Protein AF-A0A6J4FSY0-F1 (afdb_monomer)

Secondary structure (DSSP, 8-state):
-THHHHHHHHHHHHHHH-HHHHHHHHHHHHHHHHTT-HHHHHHHHHHHHHHTTHHHHHHHHTT--HHHHHHHTSTT----HHHHHHHHHHHHHHTT-------

Solvent-accessible surface area (backbone atoms only — not comparable to full-atom values): 5844 Å² total; per-residue (Å²): 122,75,70,63,56,59,51,50,52,51,54,26,61,43,44,68,75,29,68,67,57,44,41,50,47,55,49,52,24,50,51,30,46,75,74,65,39,54,71,60,17,26,49,44,50,48,52,52,32,71,34,65,68,30,53,66,56,48,17,65,75,65,77,41,60,37,69,54,53,56,46,36,43,30,98,86,34,80,64,49,67,89,68,42,50,58,52,50,54,52,52,36,55,75,62,68,64,76,79,80,80,98,124

Mean predicted aligned error: 5.4 Å

Structure (mmCIF, N/CA/C/O backbone):
data_AF-A0A6J4FSY0-F1
#
_entry.id   AF-A0A6J4FSY0-F1
#
loop_
_atom_site.group_PDB
_atom_site.id
_atom_site.type_symbol
_atom_site.label_atom_id
_atom_site.label_alt_id
_atom_site.label_comp_id
_atom_site.label_asym_id
_atom_site.label_entity_id
_atom_site.label_seq_id
_atom_site.pdbx_PDB_ins_code
_atom_site.Cartn_x
_atom_site.Cartn_y
_atom_site.Cartn_z
_atom_site.occupancy
_atom_site.B_iso_or_equiv
_atom_site.auth_seq_id
_atom_site.auth_comp_id
_atom_site.auth_asym_id
_atom_site.auth_atom_id
_atom_site.pdbx_PDB_model_num
ATOM 1 N N . MET A 1 1 ? -7.210 10.844 -19.524 1.00 42.34 1 MET A N 1
ATOM 2 C CA . MET A 1 1 ? -8.412 10.080 -19.922 1.00 42.34 1 MET A CA 1
ATOM 3 C C . MET A 1 1 ? -9.213 9.712 -18.675 1.00 42.34 1 MET A C 1
ATOM 5 O O . MET A 1 1 ? -8.581 9.420 -17.666 1.00 42.34 1 MET A O 1
ATOM 9 N N . PRO A 1 2 ? -10.555 9.724 -18.725 1.00 50.78 2 PRO A N 1
ATOM 10 C CA . PRO A 1 2 ? -11.448 9.434 -17.590 1.00 50.78 2 PRO A CA 1
ATOM 11 C C . PRO A 1 2 ? -11.380 7.982 -17.064 1.00 50.78 2 PRO A C 1
ATOM 13 O O . PRO A 1 2 ? -11.867 7.715 -15.972 1.00 50.78 2 PRO A O 1
ATOM 16 N N . LEU A 1 3 ? -10.694 7.079 -17.778 1.00 51.69 3 LEU A N 1
ATOM 17 C CA . LEU A 1 3 ? -10.498 5.662 -17.427 1.00 51.69 3 LEU A CA 1
ATOM 18 C C . LEU A 1 3 ? -9.835 5.419 -16.057 1.00 51.69 3 LEU A C 1
ATOM 20 O O . LEU A 1 3 ? -10.070 4.390 -15.437 1.00 51.69 3 LEU A O 1
ATOM 24 N N . THR A 1 4 ? -9.010 6.347 -15.562 1.00 58.94 4 THR A N 1
ATOM 25 C CA . THR A 1 4 ? -8.255 6.135 -14.313 1.00 58.94 4 THR A CA 1
ATOM 26 C C . THR A 1 4 ? -9.034 6.474 -13.051 1.00 58.94 4 THR A C 1
ATOM 28 O O . THR A 1 4 ? -8.646 6.022 -11.978 1.00 58.94 4 THR A O 1
ATOM 31 N N . ARG A 1 5 ? -10.089 7.289 -13.142 1.00 59.38 5 ARG A N 1
ATOM 32 C CA . ARG A 1 5 ? -10.872 7.690 -11.968 1.00 59.38 5 ARG A CA 1
ATOM 33 C C . ARG A 1 5 ? -11.924 6.633 -11.640 1.00 59.38 5 ARG A C 1
ATOM 35 O O . ARG A 1 5 ? -11.954 6.169 -10.513 1.00 59.38 5 ARG A O 1
ATOM 42 N N . ASP A 1 6 ? -12.642 6.165 -12.657 1.00 62.47 6 ASP A N 1
ATOM 43 C CA . ASP A 1 6 ? -13.635 5.092 -12.535 1.00 62.47 6 ASP A CA 1
ATOM 44 C C . ASP A 1 6 ? -13.004 3.763 -12.071 1.00 62.47 6 ASP A C 1
ATOM 46 O O . ASP A 1 6 ? -13.477 3.113 -11.140 1.00 62.47 6 ASP A O 1
ATOM 50 N N . PHE A 1 7 ? -11.829 3.415 -12.617 1.00 65.19 7 PHE A N 1
ATOM 51 C CA . PHE A 1 7 ? -11.062 2.258 -12.143 1.00 65.19 7 PHE A CA 1
ATOM 52 C C . PHE A 1 7 ? -10.664 2.389 -10.666 1.00 65.19 7 PHE A C 1
ATOM 54 O O . PHE A 1 7 ? -10.845 1.453 -9.891 1.00 65.19 7 PHE A O 1
ATOM 61 N N . LYS A 1 8 ? -10.162 3.559 -10.247 1.00 66.62 8 LYS A N 1
ATOM 62 C CA . LYS A 1 8 ? -9.786 3.806 -8.846 1.00 66.62 8 LYS A CA 1
ATOM 63 C C . LYS A 1 8 ? -10.984 3.768 -7.908 1.00 66.62 8 LYS A C 1
ATOM 65 O O . LYS A 1 8 ? -10.867 3.212 -6.821 1.00 66.62 8 LYS A O 1
ATOM 70 N N . ASP A 1 9 ? -12.116 4.319 -8.331 1.00 73.25 9 ASP A N 1
ATOM 71 C CA . ASP A 1 9 ? -13.357 4.299 -7.560 1.00 73.25 9 ASP A CA 1
ATOM 72 C C . ASP A 1 9 ? -13.880 2.855 -7.424 1.00 73.25 9 ASP A C 1
ATOM 74 O O . ASP A 1 9 ? -14.294 2.448 -6.339 1.00 73.25 9 ASP A O 1
ATOM 78 N N . THR A 1 10 ? -13.737 2.033 -8.469 1.00 77.56 10 THR A N 1
ATOM 79 C CA . THR A 1 10 ? -14.090 0.603 -8.453 1.00 77.56 10 THR A CA 1
ATOM 80 C C . THR A 1 10 ? -13.177 -0.217 -7.537 1.00 77.56 10 THR A C 1
ATOM 82 O O . THR A 1 10 ? -13.661 -1.006 -6.722 1.00 77.56 10 THR A O 1
ATOM 85 N N . VAL A 1 11 ? 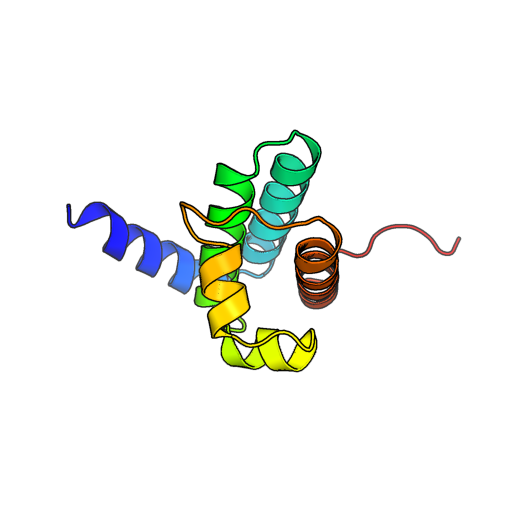-11.855 -0.027 -7.633 1.00 77.56 11 VAL A N 1
ATOM 86 C CA . VAL A 1 11 ? -10.876 -0.695 -6.757 1.00 77.56 11 VAL A CA 1
ATOM 87 C C . VAL A 1 11 ? -11.108 -0.295 -5.303 1.00 77.56 11 VAL A C 1
ATOM 89 O O . VAL A 1 11 ? -11.117 -1.160 -4.428 1.00 77.56 11 VAL A O 1
ATOM 92 N N . LYS A 1 12 ? -11.374 0.992 -5.049 1.00 81.94 12 LYS A N 1
ATOM 93 C CA . LYS A 1 12 ? -11.689 1.503 -3.716 1.00 81.94 12 LYS A CA 1
ATOM 94 C C . LYS A 1 12 ? -12.954 0.867 -3.147 1.00 81.94 12 LYS A C 1
ATOM 96 O O . LYS A 1 12 ? -12.895 0.254 -2.085 1.00 81.94 12 LYS A O 1
ATOM 101 N N . ALA A 1 13 ? -14.066 0.942 -3.878 1.00 86.19 13 ALA A N 1
ATOM 102 C CA . ALA A 1 13 ? -15.343 0.381 -3.443 1.00 86.19 13 ALA A CA 1
ATOM 103 C C . ALA A 1 13 ? -15.259 -1.132 -3.191 1.00 86.19 13 ALA A C 1
ATOM 105 O O . ALA A 1 13 ? -15.929 -1.664 -2.306 1.00 86.19 13 ALA A O 1
ATOM 106 N N . ARG A 1 14 ? -14.427 -1.853 -3.957 1.00 88.19 14 ARG A N 1
ATOM 107 C CA . ARG A 1 14 ? -14.188 -3.278 -3.720 1.00 88.19 14 ARG A CA 1
ATOM 108 C C . ARG A 1 14 ? -13.339 -3.519 -2.472 1.00 88.19 14 ARG A C 1
ATOM 110 O O . ARG A 1 14 ? -13.738 -4.325 -1.640 1.00 88.19 14 ARG A O 1
ATOM 117 N N . ALA A 1 15 ? -12.222 -2.817 -2.312 1.00 89.12 15 ALA A N 1
ATOM 118 C CA . ALA A 1 15 ? -11.340 -2.970 -1.154 1.00 89.12 15 ALA A CA 1
ATOM 119 C C . ALA A 1 15 ? -12.028 -2.635 0.183 1.00 89.12 15 ALA A C 1
ATOM 121 O O . ALA A 1 15 ? -11.711 -3.255 1.201 1.00 89.12 15 ALA A O 1
ATOM 122 N N . GLU A 1 16 ? -13.002 -1.720 0.182 1.00 85.94 16 GLU A N 1
ATOM 123 C CA . GLU A 1 16 ? -13.815 -1.396 1.363 1.00 85.94 16 GLU A CA 1
ATOM 124 C C . GLU A 1 16 ? -14.646 -2.593 1.863 1.00 85.94 16 GLU A C 1
ATOM 126 O O . GLU A 1 16 ? -14.802 -2.768 3.070 1.00 85.94 16 GLU A O 1
ATOM 131 N N . ARG A 1 17 ? -15.144 -3.449 0.961 1.00 89.44 17 ARG A N 1
ATOM 132 C CA . ARG A 1 17 ? -16.088 -4.536 1.295 1.00 89.44 17 ARG A CA 1
ATOM 133 C C . ARG A 1 17 ? -15.512 -5.951 1.230 1.00 89.44 17 ARG A C 1
ATOM 135 O O . ARG A 1 17 ? -16.142 -6.868 1.742 1.00 89.44 17 ARG A O 1
ATOM 142 N N . ASP A 1 18 ? -14.359 -6.137 0.592 1.00 94.38 18 ASP A N 1
ATOM 143 C CA . ASP A 1 18 ? -13.810 -7.453 0.241 1.00 94.38 18 ASP A CA 1
ATOM 144 C C . ASP A 1 18 ? -12.403 -7.645 0.853 1.00 94.38 18 ASP A C 1
ATOM 146 O O . ASP A 1 18 ? -11.404 -7.177 0.294 1.00 94.38 18 ASP A O 1
ATOM 150 N N . PRO A 1 19 ? -12.300 -8.296 2.032 1.00 93.31 19 PRO A N 1
ATOM 151 C CA . PRO A 1 19 ? -11.017 -8.599 2.667 1.00 93.31 19 PRO A CA 1
ATOM 152 C C . PRO A 1 19 ? -10.120 -9.535 1.850 1.00 93.31 19 PRO A C 1
ATOM 154 O O . PRO A 1 19 ? -8.901 -9.388 1.904 1.00 93.31 19 PRO A O 1
ATOM 157 N N . ASP A 1 20 ? -10.692 -10.474 1.090 1.00 94.00 20 ASP A N 1
ATOM 158 C CA . ASP A 1 20 ? -9.918 -11.363 0.216 1.00 94.00 20 ASP A CA 1
ATOM 159 C C . ASP A 1 20 ? -9.262 -10.574 -0.912 1.00 94.00 20 ASP A C 1
ATOM 161 O O . ASP A 1 20 ? -8.082 -10.762 -1.203 1.00 94.00 20 ASP A O 1
ATOM 165 N N . PHE A 1 21 ? -9.988 -9.616 -1.489 1.00 93.31 21 PHE A N 1
ATOM 166 C CA . PHE A 1 21 ? -9.427 -8.710 -2.484 1.00 93.31 21 PHE A CA 1
ATOM 167 C C . PHE A 1 21 ? -8.283 -7.865 -1.916 1.00 93.31 21 PHE A C 1
ATOM 169 O O . PHE A 1 21 ? -7.246 -7.731 -2.561 1.00 93.31 21 PHE A O 1
ATOM 176 N N . ARG A 1 22 ? -8.419 -7.335 -0.694 1.00 95.62 22 ARG A N 1
ATOM 177 C CA . ARG A 1 22 ? -7.316 -6.612 -0.038 1.00 95.62 22 ARG A CA 1
ATOM 178 C C . ARG A 1 22 ? -6.092 -7.495 0.173 1.00 95.62 22 ARG A C 1
ATOM 180 O O . ARG A 1 22 ? -4.983 -7.064 -0.135 1.00 95.62 22 ARG A O 1
ATOM 187 N N . ARG A 1 23 ? -6.290 -8.723 0.659 1.00 96.00 23 ARG A 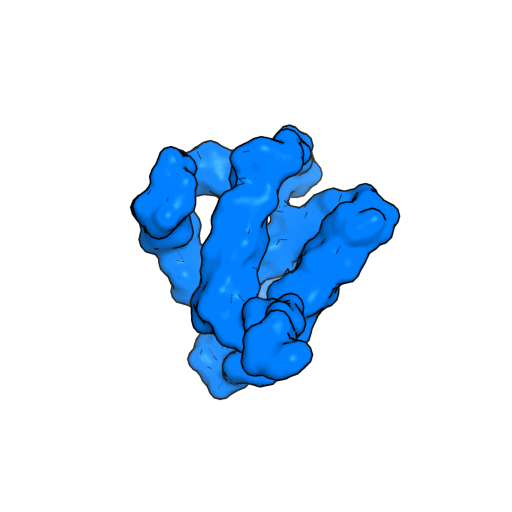N 1
ATOM 188 C CA . ARG A 1 23 ? -5.211 -9.705 0.816 1.00 96.00 23 ARG A CA 1
ATOM 189 C C . ARG A 1 23 ? -4.519 -9.995 -0.512 1.00 96.00 23 ARG A C 1
ATOM 191 O O . ARG A 1 23 ? -3.296 -9.940 -0.565 1.00 96.00 23 ARG A O 1
ATOM 198 N N . ALA A 1 24 ? -5.287 -10.215 -1.578 1.00 95.31 24 ALA A N 1
ATOM 199 C CA . ALA A 1 24 ? -4.755 -10.453 -2.916 1.00 95.31 24 ALA A CA 1
ATOM 200 C C . ALA A 1 24 ? -3.883 -9.285 -3.408 1.00 95.31 24 ALA A C 1
ATOM 202 O O . ALA A 1 24 ? -2.758 -9.523 -3.831 1.00 95.31 24 ALA A O 1
ATOM 203 N N . LEU A 1 25 ? -4.336 -8.032 -3.252 1.00 95.12 25 LEU A N 1
ATOM 204 C CA . LEU A 1 25 ? -3.538 -6.849 -3.614 1.00 95.12 25 LEU A CA 1
ATOM 205 C C . LEU A 1 25 ? -2.201 -6.798 -2.859 1.00 95.12 25 LEU A C 1
ATOM 207 O O . LEU A 1 25 ? -1.166 -6.459 -3.428 1.00 95.12 25 LEU A O 1
ATOM 211 N N . VAL A 1 26 ? -2.203 -7.113 -1.561 1.00 96.62 26 VAL A N 1
ATOM 212 C CA . VAL A 1 26 ? -0.977 -7.090 -0.749 1.00 96.62 26 VAL A CA 1
ATOM 213 C C . VAL A 1 26 ? -0.032 -8.235 -1.126 1.00 96.62 26 VAL A C 1
ATOM 215 O O . VAL A 1 26 ? 1.185 -8.029 -1.147 1.00 96.62 26 VAL A O 1
ATOM 218 N N . THR A 1 27 ? -0.566 -9.416 -1.440 1.00 96.69 27 THR A N 1
ATOM 219 C CA . THR A 1 27 ? 0.215 -10.557 -1.935 1.00 96.69 27 THR A CA 1
ATOM 220 C C . THR A 1 27 ? 0.848 -10.238 -3.287 1.00 96.69 27 THR A C 1
ATOM 222 O O . THR A 1 27 ? 2.068 -10.307 -3.398 1.00 96.69 27 THR A O 1
ATOM 225 N N . GLU A 1 28 ? 0.067 -9.759 -4.255 1.00 96.31 28 GLU A N 1
ATOM 226 C CA . GLU A 1 28 ? 0.535 -9.386 -5.597 1.00 96.31 28 GLU A CA 1
ATOM 227 C C . GLU A 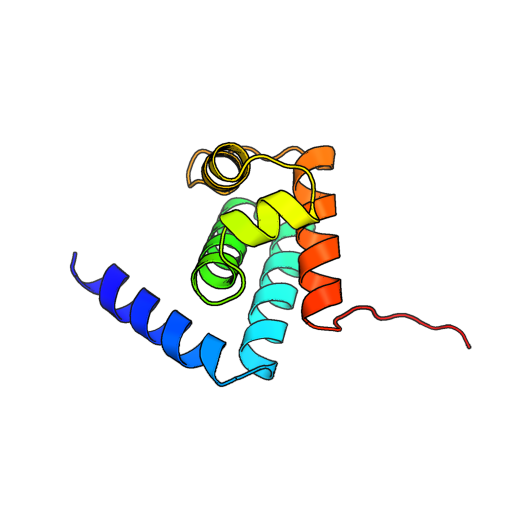1 28 ? 1.613 -8.291 -5.538 1.00 96.31 28 GLU A C 1
ATOM 229 O 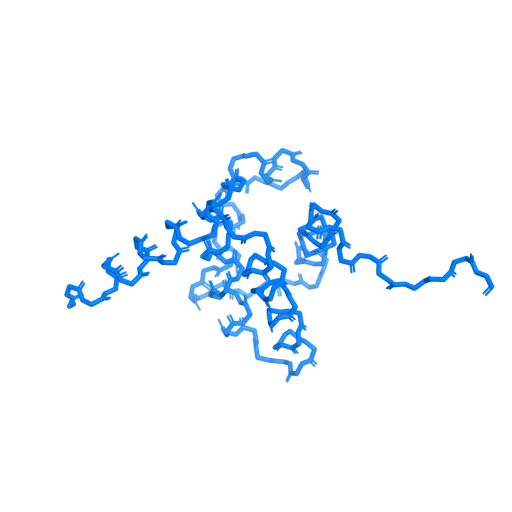O . GLU A 1 28 ? 2.667 -8.387 -6.165 1.00 96.31 28 GLU A O 1
ATOM 234 N N . ALA A 1 29 ? 1.422 -7.270 -4.694 1.00 96.56 29 ALA A N 1
ATOM 235 C CA . ALA A 1 29 ? 2.449 -6.255 -4.469 1.00 96.56 29 ALA A CA 1
ATOM 236 C C . ALA A 1 29 ? 3.742 -6.826 -3.859 1.00 96.56 29 ALA A C 1
ATOM 238 O O . ALA A 1 29 ? 4.825 -6.303 -4.127 1.00 96.56 29 ALA A O 1
ATOM 239 N N . SER A 1 30 ? 3.635 -7.858 -3.017 1.00 95.94 30 SER A N 1
ATOM 240 C CA . SER A 1 30 ? 4.792 -8.519 -2.405 1.00 95.94 30 SER A CA 1
ATOM 241 C C . SER A 1 30 ? 5.552 -9.364 -3.429 1.00 95.94 30 SER A C 1
ATOM 243 O O . SER A 1 30 ? 6.777 -9.306 -3.455 1.00 95.94 30 SER A O 1
ATOM 245 N N . GLU A 1 31 ? 4.843 -10.092 -4.292 1.00 96.81 31 GLU A N 1
ATOM 246 C CA . GLU A 1 31 ? 5.425 -10.888 -5.380 1.00 96.81 31 GLU A CA 1
ATOM 247 C C . GLU A 1 31 ? 6.169 -9.994 -6.376 1.00 96.81 31 GLU A C 1
ATOM 249 O O . GLU A 1 31 ? 7.369 -10.169 -6.574 1.00 96.81 31 GLU A O 1
ATOM 254 N N . HIS A 1 32 ? 5.528 -8.930 -6.875 1.00 96.94 32 HIS A N 1
ATOM 255 C CA . HIS A 1 32 ? 6.190 -7.964 -7.759 1.00 96.94 32 HIS A CA 1
ATOM 256 C C . HIS A 1 32 ? 7.423 -7.317 -7.127 1.00 96.94 32 HIS A C 1
ATOM 258 O O . HIS A 1 32 ? 8.400 -7.034 -7.820 1.00 96.94 32 HIS A O 1
ATOM 264 N N . LEU A 1 33 ? 7.406 -7.073 -5.813 1.00 93.94 33 LEU A N 1
ATOM 265 C CA . LEU A 1 33 ? 8.582 -6.555 -5.127 1.00 93.94 33 LEU A CA 1
ATOM 266 C C . LEU A 1 33 ? 9.741 -7.562 -5.142 1.00 93.94 33 LEU A C 1
ATOM 268 O O . LEU A 1 33 ? 10.883 -7.154 -5.355 1.00 93.94 33 LEU A O 1
ATOM 272 N N . LEU A 1 34 ? 9.457 -8.844 -4.900 1.00 94.81 34 LEU A N 1
ATOM 273 C CA . LEU A 1 34 ? 10.455 -9.919 -4.911 1.00 94.81 34 LEU A CA 1
ATOM 274 C C . LEU A 1 34 ? 11.015 -10.163 -6.319 1.00 94.81 34 LEU A C 1
ATOM 276 O O . LEU A 1 34 ? 12.215 -10.389 -6.457 1.00 94.81 34 LEU A O 1
ATOM 280 N N . ASP A 1 35 ? 10.180 -10.011 -7.346 1.00 96.75 35 ASP A N 1
ATOM 281 C CA . ASP A 1 35 ? 10.573 -10.107 -8.757 1.00 96.75 35 ASP A CA 1
ATOM 282 C C . ASP A 1 35 ? 11.327 -8.863 -9.267 1.00 96.75 35 ASP A C 1
ATOM 284 O O . ASP A 1 35 ? 11.808 -8.828 -10.401 1.00 96.75 35 ASP A O 1
ATOM 288 N N . GLY A 1 36 ? 11.448 -7.817 -8.442 1.00 94.12 36 GLY A N 1
ATOM 289 C CA . GLY A 1 36 ? 12.119 -6.566 -8.797 1.00 94.12 36 GLY A CA 1
ATOM 290 C C . GLY A 1 36 ? 11.273 -5.600 -9.634 1.00 94.12 36 GLY A C 1
ATOM 291 O O . GLY A 1 36 ? 11.779 -4.555 -10.055 1.00 94.12 36 GLY A O 1
ATOM 292 N N . ASP A 1 37 ? 9.983 -5.875 -9.837 1.00 95.69 37 ASP A N 1
ATOM 293 C CA . ASP A 1 37 ? 9.034 -4.942 -10.448 1.00 95.69 37 ASP A CA 1
ATOM 294 C C . ASP A 1 37 ? 8.505 -3.926 -9.421 1.00 95.69 37 ASP A C 1
ATOM 296 O O . ASP A 1 37 ? 7.350 -3.917 -8.976 1.00 95.69 37 ASP A O 1
ATOM 300 N N . PHE A 1 38 ? 9.381 -2.990 -9.059 1.00 94.12 38 PHE A N 1
ATOM 301 C CA . PHE A 1 38 ? 9.037 -1.899 -8.151 1.00 94.12 38 PHE A CA 1
ATOM 302 C C . PHE A 1 38 ? 7.970 -0.960 -8.720 1.00 94.12 38 PHE A C 1
ATOM 304 O O . PHE A 1 38 ? 7.292 -0.278 -7.949 1.00 94.12 38 PHE A O 1
ATOM 311 N N . ALA A 1 39 ? 7.839 -0.844 -10.044 1.00 94.88 39 ALA A N 1
ATOM 312 C CA . ALA A 1 39 ? 6.868 0.063 -10.646 1.00 94.88 39 ALA A CA 1
ATOM 313 C C . ALA A 1 39 ? 5.444 -0.409 -10.337 1.00 94.88 39 ALA A C 1
ATOM 315 O O . ALA A 1 39 ? 4.644 0.377 -9.815 1.00 94.88 39 ALA A O 1
ATOM 316 N N . THR A 1 40 ? 5.178 -1.693 -10.576 1.00 95.31 40 THR A N 1
ATOM 317 C CA . THR A 1 40 ? 3.879 -2.323 -10.326 1.00 95.31 40 THR A CA 1
ATOM 318 C C . THR A 1 40 ? 3.604 -2.448 -8.830 1.00 95.31 40 THR A C 1
ATOM 320 O O . THR A 1 40 ? 2.567 -1.969 -8.365 1.00 95.31 40 THR A O 1
ATOM 323 N N . ALA A 1 41 ? 4.570 -2.933 -8.038 1.00 95.94 41 ALA A N 1
ATOM 324 C CA . ALA A 1 41 ? 4.414 -3.049 -6.584 1.00 95.94 41 ALA A CA 1
ATOM 325 C C . ALA A 1 41 ? 4.023 -1.707 -5.931 1.00 95.94 41 ALA A C 1
ATOM 327 O O . ALA A 1 41 ? 3.086 -1.627 -5.136 1.00 95.94 41 ALA A O 1
ATOM 328 N N . LYS A 1 42 ? 4.692 -0.606 -6.305 1.00 95.88 42 LYS A N 1
ATOM 329 C CA . LYS A 1 42 ? 4.371 0.739 -5.796 1.00 95.88 42 LYS A CA 1
ATOM 330 C C . LYS A 1 42 ? 2.969 1.210 -6.180 1.00 95.88 42 LYS A C 1
ATOM 332 O O . LYS A 1 42 ? 2.340 1.928 -5.396 1.00 95.88 42 LYS A O 1
ATOM 337 N N . ALA A 1 43 ? 2.518 0.891 -7.393 1.00 94.75 43 ALA A N 1
ATOM 338 C CA . ALA A 1 43 ? 1.195 1.275 -7.867 1.00 94.75 43 ALA A CA 1
ATOM 339 C C . ALA A 1 43 ? 0.113 0.572 -7.039 1.00 94.75 43 ALA A C 1
ATOM 341 O O . ALA A 1 43 ? -0.722 1.255 -6.443 1.00 94.75 43 ALA A O 1
ATOM 342 N N . ILE A 1 44 ? 0.224 -0.751 -6.891 1.00 95.12 44 ILE A N 1
ATOM 343 C CA . ILE A 1 44 ? -0.706 -1.567 -6.103 1.00 95.12 44 ILE A CA 1
ATOM 344 C C . ILE A 1 44 ? -0.727 -1.109 -4.640 1.00 95.12 44 ILE A C 1
ATOM 346 O O . ILE A 1 44 ? -1.797 -0.845 -4.091 1.00 95.12 44 ILE A O 1
ATOM 350 N N . LEU A 1 45 ? 0.444 -0.915 -4.017 1.00 96.00 45 LEU A N 1
ATOM 351 C CA . LEU A 1 45 ? 0.526 -0.434 -2.633 1.00 96.00 45 LEU A CA 1
ATOM 352 C C . LEU A 1 45 ? -0.147 0.927 -2.459 1.00 96.00 45 LEU A C 1
ATOM 354 O O . LEU A 1 45 ? -0.847 1.141 -1.472 1.00 96.00 45 LEU A O 1
ATOM 358 N N . ARG A 1 46 ? 0.035 1.862 -3.401 1.00 95.38 46 ARG A N 1
ATOM 359 C CA . ARG A 1 46 ? -0.646 3.160 -3.322 1.00 95.38 46 ARG A CA 1
ATOM 360 C C . ARG A 1 46 ? -2.160 2.998 -3.393 1.00 95.38 46 ARG A C 1
ATOM 362 O O . ARG A 1 46 ? -2.854 3.672 -2.631 1.00 95.38 46 ARG A O 1
ATOM 369 N N . ASP A 1 47 ? -2.658 2.189 -4.316 1.00 92.81 47 ASP A N 1
ATOM 370 C CA . ASP A 1 47 ? -4.097 2.020 -4.501 1.00 92.81 47 ASP A CA 1
ATOM 371 C C . ASP A 1 47 ? -4.723 1.345 -3.277 1.00 92.81 47 ASP A C 1
ATOM 373 O O . ASP A 1 47 ? -5.705 1.858 -2.741 1.00 92.81 47 ASP A O 1
ATOM 377 N N . TYR A 1 48 ? -4.071 0.312 -2.736 1.00 95.00 48 TYR A N 1
ATOM 378 C CA . TYR A 1 48 ? -4.439 -0.296 -1.459 1.00 95.00 48 TYR A CA 1
ATOM 379 C C . TYR A 1 48 ? -4.475 0.737 -0.320 1.00 95.00 48 TYR A C 1
ATOM 381 O O . TYR A 1 48 ? -5.475 0.833 0.389 1.00 95.00 48 TYR A O 1
ATOM 389 N N . ILE A 1 49 ? -3.423 1.551 -0.149 1.00 95.50 49 ILE A N 1
ATOM 390 C CA . ILE A 1 49 ? -3.357 2.552 0.932 1.00 95.50 49 ILE A CA 1
ATOM 391 C C . ILE A 1 49 ? -4.491 3.567 0.789 1.00 95.50 49 ILE A C 1
ATOM 393 O O . ILE A 1 49 ? -5.181 3.847 1.765 1.00 95.50 49 ILE A O 1
ATOM 397 N N . ASN A 1 50 ? -4.715 4.101 -0.413 1.00 93.12 50 ASN A N 1
ATOM 398 C CA . ASN A 1 50 ? -5.780 5.075 -0.666 1.00 93.12 50 ASN A CA 1
ATOM 399 C C . ASN A 1 50 ? -7.184 4.505 -0.437 1.00 93.12 50 ASN A C 1
ATOM 401 O O . ASN A 1 50 ? -8.094 5.255 -0.087 1.00 93.12 50 ASN A O 1
ATOM 405 N N . ALA A 1 51 ? -7.360 3.206 -0.660 1.00 91.31 51 ALA A N 1
ATOM 406 C CA . ALA A 1 51 ? -8.636 2.535 -0.498 1.00 91.31 51 ALA A CA 1
ATOM 407 C C . ALA A 1 51 ? -8.924 2.071 0.938 1.00 91.31 51 ALA A C 1
ATOM 409 O O . ALA A 1 51 ? -10.046 1.664 1.222 1.00 91.31 51 ALA A O 1
ATOM 410 N N . THR A 1 52 ? -7.929 2.094 1.831 1.00 93.44 52 THR A N 1
ATOM 411 C CA . THR A 1 52 ? -8.027 1.458 3.154 1.00 93.44 52 THR A CA 1
ATOM 412 C C . THR A 1 52 ? -7.627 2.410 4.283 1.00 93.44 52 THR A C 1
ATOM 414 O O . THR A 1 52 ? -8.437 3.200 4.752 1.00 93.44 52 THR A O 1
ATOM 417 N N . ILE A 1 53 ? -6.380 2.333 4.742 1.00 94.81 53 ILE A N 1
ATOM 418 C CA . ILE A 1 53 ? -5.850 3.043 5.908 1.00 94.81 53 ILE A CA 1
ATOM 419 C C . ILE A 1 53 ? -5.523 4.517 5.623 1.00 94.81 53 ILE A C 1
ATOM 421 O O . ILE A 1 53 ? -5.480 5.348 6.526 1.00 94.81 53 ILE A O 1
ATOM 425 N N . GLY A 1 54 ? -5.270 4.868 4.365 1.00 96.19 54 GLY A N 1
ATOM 426 C CA . GLY A 1 54 ? -4.779 6.185 3.987 1.00 96.19 54 GLY A CA 1
ATOM 427 C C . GLY A 1 54 ? -3.339 6.456 4.445 1.00 96.19 54 GLY A C 1
ATOM 428 O O . GLY A 1 54 ? -2.754 5.772 5.287 1.00 96.19 54 GLY A O 1
ATOM 429 N N . PHE A 1 55 ? -2.733 7.490 3.860 1.00 97.44 55 PHE A N 1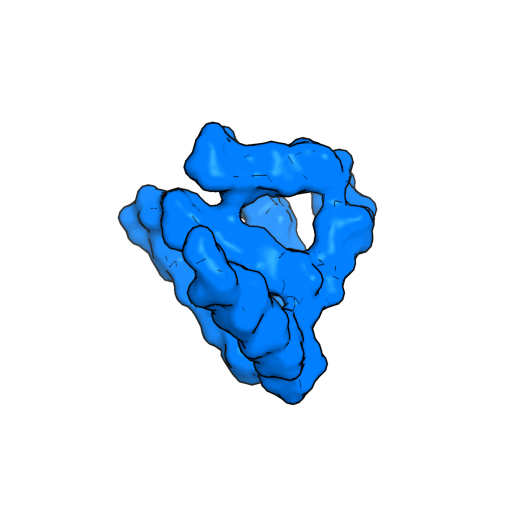
ATOM 430 C CA . PHE A 1 55 ? -1.335 7.837 4.128 1.00 97.44 55 PHE A CA 1
ATOM 431 C C . PHE A 1 55 ? -1.109 8.455 5.512 1.00 97.44 55 PHE A C 1
ATOM 433 O O . PHE A 1 55 ? -0.014 8.319 6.057 1.00 97.44 55 PHE A O 1
ATOM 440 N N . ASP A 1 56 ? -2.117 9.116 6.081 1.00 97.75 56 ASP A N 1
ATOM 441 C CA . ASP A 1 56 ? -1.991 9.787 7.376 1.00 97.75 56 ASP A CA 1
ATOM 442 C C . ASP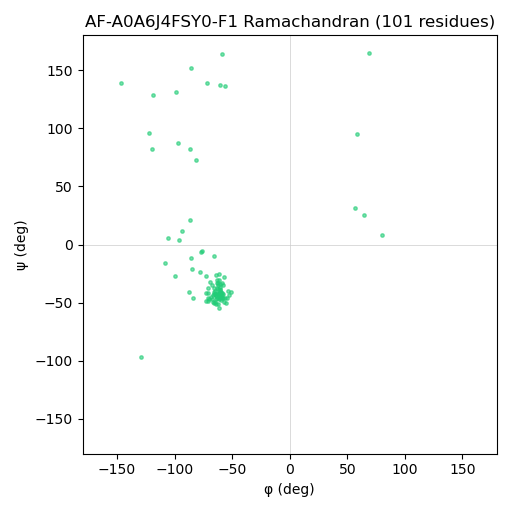 A 1 56 ? -1.896 8.792 8.533 1.00 97.75 56 ASP A C 1
ATOM 444 O O . ASP A 1 56 ? -1.004 8.904 9.376 1.00 97.75 56 ASP A O 1
ATOM 448 N N . GLU A 1 57 ? -2.787 7.801 8.572 1.00 97.62 57 GLU A N 1
ATOM 449 C CA . GLU A 1 57 ? -2.754 6.757 9.599 1.00 97.62 57 GLU A CA 1
ATOM 450 C C . GLU A 1 57 ? -1.570 5.811 9.389 1.00 97.62 57 GLU A C 1
ATOM 452 O O . GLU A 1 57 ? -0.851 5.533 10.350 1.00 97.62 57 GLU A O 1
ATOM 457 N N . LEU A 1 58 ? -1.277 5.417 8.142 1.00 97.94 58 LEU A N 1
ATOM 458 C CA . LEU A 1 58 ? -0.078 4.634 7.840 1.00 97.94 58 LEU A CA 1
ATOM 459 C C . LEU A 1 58 ? 1.191 5.348 8.319 1.00 97.94 58 LEU A C 1
ATOM 461 O O . LEU A 1 58 ? 2.034 4.733 8.966 1.00 97.94 58 LEU A O 1
ATOM 465 N N . GLY A 1 59 ? 1.318 6.647 8.036 1.00 97.69 59 GLY A N 1
ATOM 466 C CA . GLY A 1 59 ? 2.492 7.423 8.420 1.00 97.69 59 GLY A CA 1
ATOM 467 C C . GLY A 1 59 ? 2.726 7.461 9.927 1.00 97.69 59 GLY A C 1
ATOM 468 O O . GLY A 1 59 ? 3.865 7.314 10.373 1.00 97.69 59 GLY A O 1
ATOM 469 N N . ARG A 1 60 ? 1.649 7.569 10.718 1.00 97.56 60 ARG A N 1
ATOM 470 C CA . ARG A 1 60 ? 1.719 7.438 12.181 1.00 97.56 60 ARG A CA 1
ATOM 471 C C . ARG A 1 60 ? 2.160 6.038 12.602 1.00 97.56 60 ARG A C 1
ATOM 473 O O . ARG A 1 60 ? 3.012 5.917 13.475 1.00 97.56 60 ARG A O 1
ATOM 480 N N . ALA A 1 61 ? 1.623 5.001 11.966 1.00 96.94 61 ALA A N 1
ATOM 481 C CA . ALA A 1 61 ? 1.889 3.618 12.343 1.00 96.94 61 ALA A CA 1
ATOM 482 C C . ALA A 1 61 ? 3.326 3.151 12.049 1.00 96.94 61 ALA A C 1
ATOM 484 O O . ALA A 1 61 ? 3.864 2.334 12.792 1.00 96.94 61 ALA A O 1
ATOM 485 N N . VAL A 1 62 ? 3.958 3.668 10.988 1.00 96.50 62 VAL A N 1
ATOM 486 C CA . VAL A 1 62 ? 5.334 3.291 10.599 1.00 96.50 62 VAL A CA 1
ATOM 487 C C . VAL A 1 62 ? 6.384 4.364 10.906 1.00 96.50 62 VAL A C 1
ATOM 489 O O . VAL A 1 62 ? 7.531 4.239 10.483 1.00 96.50 62 VAL A O 1
ATOM 492 N N . GLY A 1 63 ? 6.006 5.453 11.584 1.00 96.38 63 GLY A N 1
ATOM 493 C CA . GLY A 1 63 ? 6.923 6.545 11.930 1.00 96.38 63 GLY A CA 1
ATOM 494 C C . GLY A 1 63 ? 7.495 7.300 10.723 1.00 96.38 63 GLY A C 1
ATOM 495 O O . GLY A 1 63 ? 8.577 7.874 10.809 1.00 96.38 63 GLY A O 1
ATOM 496 N N . THR A 1 64 ? 6.794 7.302 9.585 1.00 95.62 64 THR A N 1
ATOM 497 C CA . THR A 1 64 ? 7.239 7.964 8.347 1.00 95.62 64 THR A CA 1
ATOM 498 C C . THR A 1 64 ? 6.238 9.044 7.939 1.00 95.62 64 THR A C 1
ATOM 500 O O . THR A 1 64 ? 5.054 8.744 7.806 1.00 95.62 64 THR A O 1
ATOM 503 N N . PRO A 1 65 ? 6.659 10.295 7.668 1.00 97.62 65 PRO A N 1
ATOM 504 C CA . PRO A 1 65 ? 5.727 11.356 7.294 1.00 97.62 65 PRO A CA 1
ATOM 505 C C . PRO A 1 65 ? 4.867 10.990 6.067 1.00 97.62 65 PRO A C 1
ATOM 507 O O . PRO A 1 65 ? 5.430 10.538 5.061 1.00 97.62 65 PRO A O 1
ATOM 510 N N . PRO A 1 66 ? 3.546 11.267 6.068 1.00 97.81 66 PRO A N 1
ATOM 511 C CA . PRO A 1 66 ? 2.641 10.919 4.964 1.00 97.81 66 PRO A CA 1
ATOM 512 C C . PRO A 1 66 ? 3.121 11.418 3.595 1.00 97.81 66 PRO A C 1
ATOM 514 O O . PRO A 1 66 ? 3.162 10.664 2.625 1.00 97.81 66 PRO A O 1
ATOM 517 N N . LYS A 1 67 ? 3.613 12.663 3.517 1.00 97.50 67 LYS A N 1
ATOM 518 C CA . LYS A 1 67 ? 4.194 13.223 2.281 1.00 97.50 67 LYS A CA 1
ATOM 519 C C . LYS A 1 67 ? 5.409 12.435 1.777 1.00 97.50 67 LYS A C 1
ATOM 521 O O . LYS A 1 67 ? 5.610 12.333 0.567 1.00 97.50 67 LYS A O 1
ATOM 526 N N . SER A 1 68 ? 6.216 11.881 2.683 1.00 96.81 68 SER A N 1
ATOM 527 C CA . SER A 1 68 ? 7.357 11.038 2.315 1.00 96.81 68 SER A CA 1
ATOM 528 C C . SER A 1 68 ? 6.878 9.717 1.719 1.00 96.81 68 SER A C 1
ATOM 530 O O . SER A 1 68 ? 7.341 9.348 0.644 1.00 96.81 68 SER A O 1
ATOM 532 N N . LEU A 1 69 ? 5.883 9.071 2.337 1.00 97.62 69 LEU A N 1
ATOM 533 C CA . LEU A 1 69 ? 5.258 7.849 1.815 1.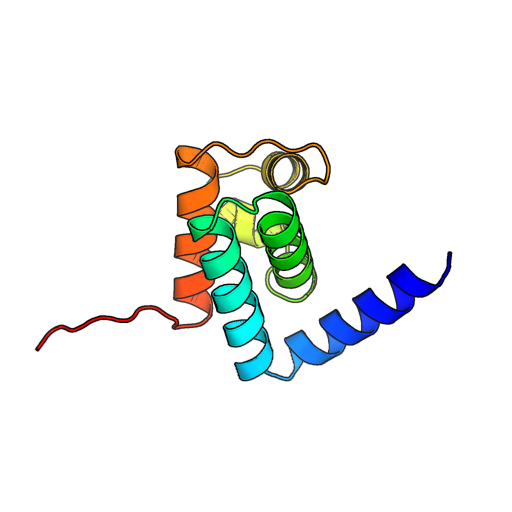00 97.62 69 LEU A CA 1
ATOM 534 C C . LEU A 1 69 ? 4.638 8.072 0.426 1.00 97.62 69 LEU A C 1
ATOM 536 O O . LEU A 1 69 ? 4.877 7.297 -0.501 1.00 97.62 69 LEU A O 1
ATOM 540 N N . MET A 1 70 ? 3.908 9.176 0.246 1.00 97.12 70 MET A N 1
ATOM 541 C CA . MET A 1 70 ? 3.322 9.547 -1.044 1.00 97.12 70 MET A CA 1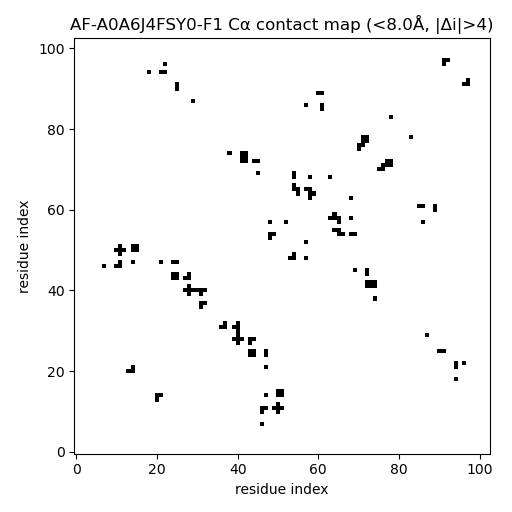
ATOM 542 C C . MET A 1 70 ? 4.386 9.787 -2.119 1.00 97.12 70 MET A C 1
ATOM 544 O O . MET A 1 70 ? 4.182 9.404 -3.267 1.00 97.12 70 MET A O 1
ATOM 548 N N . ARG A 1 71 ? 5.525 10.402 -1.784 1.00 97.25 71 ARG A N 1
ATOM 549 C CA . ARG A 1 71 ? 6.632 10.586 -2.735 1.00 97.25 71 ARG A CA 1
ATOM 550 C C . ARG A 1 71 ? 7.330 9.261 -3.039 1.00 97.25 71 ARG A C 1
ATOM 552 O O . ARG A 1 71 ? 7.558 8.952 -4.205 1.00 97.25 71 ARG A O 1
ATOM 559 N N . MET A 1 72 ? 7.626 8.483 -2.000 1.00 96.25 72 MET A N 1
ATOM 560 C CA . MET A 1 72 ? 8.321 7.196 -2.060 1.00 96.25 72 MET A CA 1
ATOM 561 C C . MET A 1 72 ? 7.594 6.203 -2.963 1.00 96.25 72 MET A C 1
ATOM 563 O O . MET A 1 72 ? 8.197 5.638 -3.867 1.00 96.25 72 MET A O 1
ATOM 567 N N . LEU A 1 73 ? 6.285 6.039 -2.773 1.00 96.38 73 LEU A N 1
ATOM 568 C CA . LEU A 1 73 ? 5.503 5.129 -3.601 1.00 96.38 73 LEU A CA 1
ATOM 569 C C . LEU A 1 73 ? 5.200 5.729 -4.979 1.00 96.38 73 LEU A C 1
ATOM 571 O O . LEU A 1 73 ? 4.582 5.075 -5.800 1.00 96.38 73 LEU A O 1
ATOM 575 N N . GLY A 1 74 ? 5.536 6.998 -5.246 1.00 95.50 74 GLY A N 1
ATOM 576 C CA . GLY A 1 74 ? 5.152 7.726 -6.463 1.00 95.50 74 GLY A CA 1
ATOM 577 C C . GLY A 1 74 ? 5.643 7.072 -7.759 1.00 95.50 74 GLY A C 1
ATOM 578 O O . GLY A 1 74 ? 6.587 6.279 -7.723 1.00 95.50 74 GLY A O 1
ATOM 579 N N . PRO A 1 75 ? 5.086 7.455 -8.926 1.00 93.19 75 PRO A N 1
ATOM 580 C CA . PRO A 1 75 ? 5.555 6.953 -10.221 1.00 93.19 75 PRO A CA 1
ATOM 581 C C . PRO A 1 75 ? 7.075 7.091 -10.393 1.00 93.19 75 PRO A C 1
ATOM 583 O O . PRO A 1 75 ? 7.740 6.155 -10.815 1.00 93.19 75 PRO A O 1
ATOM 586 N N . ARG A 1 76 ? 7.638 8.224 -9.947 1.00 94.12 76 ARG A N 1
ATOM 587 C CA . ARG A 1 76 ? 9.085 8.512 -9.964 1.00 94.12 76 ARG A CA 1
ATOM 588 C C . ARG A 1 76 ? 9.810 8.219 -8.644 1.00 94.12 76 ARG A C 1
ATOM 590 O O . ARG A 1 76 ? 10.976 8.564 -8.502 1.00 94.12 76 ARG A O 1
ATOM 597 N N . GLY A 1 77 ? 9.119 7.669 -7.649 1.00 93.50 77 GLY A N 1
ATOM 598 C CA . GLY A 1 77 ? 9.722 7.346 -6.359 1.00 93.50 77 GLY A CA 1
ATOM 599 C C . GLY A 1 77 ? 10.659 6.146 -6.476 1.00 93.50 77 GLY A C 1
ATOM 600 O O . GLY A 1 77 ? 10.331 5.183 -7.166 1.00 93.50 77 GLY A O 1
ATOM 601 N N . ASN A 1 78 ? 11.806 6.199 -5.804 1.00 91.88 78 ASN A N 1
ATOM 602 C CA . ASN A 1 78 ? 12.747 5.085 -5.713 1.00 91.88 78 ASN A CA 1
ATOM 603 C C . ASN A 1 78 ? 12.920 4.694 -4.235 1.00 91.88 78 ASN A C 1
ATOM 605 O O . ASN A 1 78 ? 13.814 5.224 -3.571 1.00 91.88 78 ASN A O 1
ATOM 609 N N . PRO A 1 79 ? 11.999 3.890 -3.672 1.00 91.69 79 PRO A N 1
ATOM 610 C CA . PRO A 1 79 ? 12.090 3.454 -2.288 1.00 91.69 79 PRO A CA 1
ATOM 611 C C . PRO A 1 79 ? 13.369 2.663 -2.040 1.00 91.69 79 PRO A C 1
ATOM 613 O O . PRO A 1 79 ? 13.717 1.768 -2.803 1.00 91.69 79 PRO A O 1
ATOM 616 N N . GLN A 1 80 ? 14.015 2.933 -0.913 1.00 92.69 80 GLN A N 1
ATOM 617 C CA . GLN A 1 80 ? 15.043 2.045 -0.389 1.00 92.69 80 GLN A CA 1
ATOM 618 C C . GLN A 1 80 ? 14.384 0.951 0.456 1.00 92.69 80 GLN A C 1
ATOM 620 O O . GLN A 1 80 ? 13.345 1.180 1.079 1.00 92.69 80 GLN A O 1
ATOM 625 N N . ALA A 1 81 ? 15.003 -0.228 0.535 1.00 92.19 81 ALA A N 1
ATOM 626 C CA . ALA A 1 81 ? 14.469 -1.347 1.314 1.00 92.19 81 ALA A CA 1
ATOM 627 C C . ALA A 1 81 ? 14.176 -0.957 2.778 1.00 92.19 81 ALA A C 1
ATOM 629 O O . ALA A 1 81 ? 13.122 -1.289 3.310 1.00 92.19 81 ALA A O 1
ATOM 630 N N . ASN A 1 82 ? 15.049 -0.159 3.400 1.00 92.75 82 ASN A N 1
ATOM 631 C CA . ASN A 1 82 ? 14.879 0.327 4.775 1.00 92.75 82 ASN A CA 1
ATOM 632 C C . ASN A 1 82 ? 13.621 1.194 4.999 1.00 92.75 82 ASN A C 1
ATOM 634 O O . ASN A 1 82 ? 13.127 1.256 6.119 1.00 92.75 82 ASN A O 1
ATOM 638 N N . SER A 1 83 ? 13.099 1.848 3.960 1.00 91.38 83 SER A N 1
ATOM 639 C CA . SER A 1 83 ? 11.898 2.689 4.029 1.00 91.38 83 SER A CA 1
ATOM 640 C C . SER A 1 83 ? 10.650 1.964 3.523 1.00 91.38 83 SER A C 1
ATOM 642 O O . SER A 1 83 ? 9.549 2.244 3.993 1.00 91.38 83 SER A O 1
ATOM 644 N N . LEU A 1 84 ? 10.805 0.993 2.618 1.00 94.38 84 LEU A N 1
ATOM 645 C CA . LEU A 1 84 ? 9.692 0.229 2.055 1.00 94.38 84 LEU A CA 1
ATOM 646 C C . LEU A 1 84 ? 9.302 -0.998 2.885 1.00 94.38 84 LEU A C 1
ATOM 648 O O . LEU A 1 84 ? 8.113 -1.256 3.067 1.00 94.38 84 LEU A O 1
ATOM 652 N N . LEU A 1 85 ? 10.275 -1.746 3.411 1.00 94.56 85 LEU A N 1
ATOM 653 C CA . LEU A 1 85 ? 10.005 -2.981 4.153 1.00 94.56 85 LEU A CA 1
ATOM 654 C C . LEU A 1 85 ? 9.143 -2.754 5.408 1.00 94.56 85 LEU A C 1
ATOM 656 O O . LEU A 1 85 ? 8.213 -3.536 5.606 1.00 94.56 85 LEU A O 1
ATOM 660 N N . PRO A 1 86 ? 9.337 -1.691 6.221 1.00 95.75 86 PRO A N 1
ATOM 661 C CA . PRO A 1 86 ? 8.448 -1.418 7.352 1.00 95.75 86 PRO A CA 1
ATOM 662 C C . PRO A 1 86 ? 6.993 -1.174 6.934 1.00 95.75 86 PRO A C 1
ATOM 664 O O . PRO A 1 86 ? 6.073 -1.618 7.622 1.00 95.75 86 PRO A O 1
ATOM 667 N N . VAL A 1 87 ? 6.780 -0.515 5.788 1.00 96.56 87 VAL A N 1
ATOM 668 C CA . VAL A 1 87 ? 5.443 -0.265 5.228 1.00 96.56 87 VAL A CA 1
ATOM 669 C C . VAL A 1 87 ? 4.769 -1.575 4.843 1.00 96.56 87 VAL A C 1
ATOM 671 O O . VAL A 1 87 ? 3.639 -1.826 5.255 1.00 96.56 87 VAL A O 1
ATOM 674 N N . ILE A 1 88 ? 5.470 -2.436 4.108 1.00 95.50 88 ILE A N 1
ATOM 675 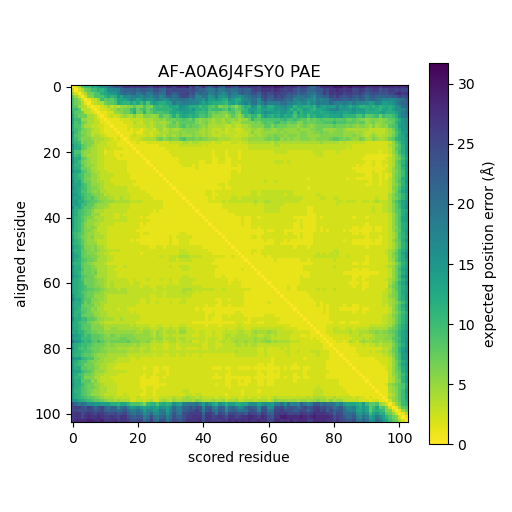C CA . ILE A 1 88 ? 4.921 -3.722 3.663 1.00 95.50 88 ILE A CA 1
ATOM 676 C C . ILE A 1 88 ? 4.674 -4.645 4.851 1.00 95.50 88 ILE A C 1
ATOM 678 O O . ILE A 1 88 ? 3.607 -5.244 4.946 1.00 95.50 88 ILE A O 1
ATOM 682 N N . ALA A 1 89 ? 5.609 -4.718 5.798 1.00 95.75 89 ALA A N 1
ATOM 683 C CA . ALA A 1 89 ? 5.444 -5.522 7.002 1.00 95.75 89 ALA A CA 1
ATOM 684 C C . ALA A 1 89 ? 4.219 -5.080 7.819 1.00 95.75 89 ALA A C 1
ATOM 686 O O . ALA A 1 89 ? 3.467 -5.920 8.313 1.00 95.75 89 ALA A O 1
ATOM 687 N N . PHE A 1 90 ? 3.992 -3.770 7.944 1.00 97.00 90 PHE A N 1
ATOM 688 C CA . PHE A 1 90 ? 2.802 -3.237 8.601 1.00 97.00 90 PHE A CA 1
ATOM 689 C C . PHE A 1 90 ? 1.514 -3.601 7.847 1.00 97.00 90 PHE A C 1
ATOM 691 O O . PHE A 1 90 ? 0.564 -4.081 8.461 1.00 97.00 90 PHE A O 1
ATOM 698 N N . ILE A 1 91 ? 1.493 -3.424 6.523 1.00 96.12 91 ILE A N 1
ATOM 699 C CA . ILE A 1 91 ? 0.325 -3.728 5.687 1.00 96.12 91 ILE A CA 1
ATOM 700 C C . ILE A 1 91 ? -0.009 -5.230 5.714 1.00 96.12 91 ILE A C 1
ATOM 702 O O . ILE A 1 91 ? -1.166 -5.587 5.919 1.00 96.12 91 ILE A O 1
ATOM 706 N N . ARG A 1 92 ? 0.991 -6.117 5.607 1.00 95.69 92 ARG A N 1
ATOM 707 C CA . ARG A 1 92 ? 0.795 -7.575 5.716 1.00 95.69 92 ARG A CA 1
ATOM 708 C C . ARG A 1 92 ? 0.225 -7.974 7.076 1.00 95.69 92 ARG A C 1
ATOM 710 O O . ARG A 1 92 ? -0.691 -8.786 7.120 1.00 95.69 92 ARG A O 1
ATOM 717 N N . ARG A 1 93 ? 0.706 -7.376 8.176 1.00 95.88 93 ARG A N 1
ATOM 718 C CA . ARG A 1 93 ? 0.135 -7.604 9.518 1.00 95.88 93 ARG A CA 1
ATOM 719 C C . ARG A 1 93 ? -1.319 -7.149 9.615 1.00 95.88 93 ARG A C 1
ATOM 721 O O . ARG A 1 93 ? -2.125 -7.863 10.200 1.00 95.88 93 ARG A O 1
ATOM 728 N N . ARG A 1 94 ? -1.653 -5.985 9.046 1.00 95.12 94 ARG A N 1
ATOM 729 C CA . ARG A 1 94 ? -3.025 -5.452 9.036 1.00 95.12 94 ARG A CA 1
ATOM 730 C C . ARG A 1 94 ? -4.003 -6.386 8.324 1.00 95.12 94 ARG A C 1
ATOM 732 O O . ARG A 1 94 ? -5.127 -6.529 8.781 1.00 95.12 94 ARG A O 1
ATOM 739 N N . GLU A 1 95 ? -3.571 -7.019 7.237 1.00 95.56 95 GLU A N 1
ATOM 740 C CA . GLU A 1 95 ? -4.400 -7.963 6.476 1.00 95.56 95 GLU A CA 1
ATOM 741 C C . GLU A 1 95 ? -4.214 -9.425 6.914 1.00 95.56 95 GLU A C 1
ATOM 743 O O . GLU A 1 95 ? -4.692 -10.335 6.240 1.00 95.56 95 GLU A O 1
ATOM 748 N N . HIS A 1 96 ? -3.547 -9.655 8.052 1.00 93.88 96 HIS A N 1
ATOM 749 C CA . HIS A 1 96 ? -3.309 -10.978 8.635 1.00 93.88 96 HIS A CA 1
ATOM 750 C C . HIS A 1 96 ? -2.579 -11.963 7.699 1.00 93.88 96 HIS A C 1
ATOM 752 O O . HIS A 1 96 ? -2.762 -13.167 7.800 1.00 93.88 96 HIS A O 1
ATOM 758 N N . LEU A 1 97 ? -1.708 -11.460 6.818 1.00 89.38 97 LEU A N 1
ATOM 759 C CA . LEU A 1 97 ? -0.913 -12.247 5.858 1.00 89.38 97 LEU A CA 1
ATOM 760 C C . LEU A 1 97 ? 0.416 -12.769 6.438 1.00 89.38 97 LEU A C 1
ATOM 762 O O . LEU A 1 97 ? 1.379 -13.035 5.715 1.00 89.38 97 LEU A O 1
ATOM 766 N N . CYS A 1 98 ? 0.529 -12.849 7.758 1.00 73.00 98 CYS A N 1
ATOM 767 C CA . CYS A 1 98 ? 1.738 -13.313 8.423 1.00 73.00 98 CYS A CA 1
ATOM 768 C C . CYS A 1 98 ? 1.741 -14.840 8.561 1.00 73.00 98 CYS A C 1
ATOM 770 O O . CYS A 1 98 ? 1.464 -15.336 9.642 1.00 73.00 98 CYS A O 1
ATOM 772 N N . ASP A 1 99 ? 2.132 -15.556 7.508 1.00 57.31 99 ASP A N 1
ATOM 773 C CA . ASP A 1 99 ? 2.552 -16.965 7.603 1.00 57.31 99 ASP A CA 1
ATOM 774 C C . ASP A 1 99 ? 4.096 -16.989 7.624 1.00 57.31 99 ASP A C 1
ATOM 776 O O . ASP A 1 99 ? 4.724 -16.266 6.843 1.00 57.31 99 ASP A O 1
ATOM 780 N N . HIS A 1 100 ? 4.806 -17.687 8.523 1.00 53.03 100 HIS A N 1
ATOM 781 C CA . HIS A 1 100 ? 4.737 -19.122 8.827 1.00 53.03 100 HIS A CA 1
ATOM 782 C C . HIS A 1 100 ? 5.002 -19.448 10.323 1.00 53.03 100 HIS A C 1
ATOM 784 O O . HIS A 1 100 ? 5.942 -18.911 10.903 1.00 53.03 100 HIS A O 1
ATOM 790 N N . GLY A 1 101 ? 4.227 -20.392 10.879 1.00 45.16 101 GLY A N 1
ATOM 791 C CA . GLY A 1 101 ? 4.677 -21.491 11.757 1.00 45.16 101 GLY A CA 1
ATOM 792 C C . GLY A 1 101 ? 5.422 -21.189 13.066 1.00 45.16 101 GLY A C 1
ATOM 793 O O . GLY A 1 101 ? 6.649 -21.167 13.087 1.00 45.16 101 GLY A O 1
ATOM 794 N N . SER A 1 102 ? 4.679 -21.134 14.175 1.00 36.38 102 SER A N 1
ATOM 795 C CA . SER A 1 102 ? 5.094 -21.827 15.403 1.00 36.38 102 SER A CA 1
ATOM 796 C C . SER A 1 102 ? 4.352 -23.164 15.436 1.00 36.38 102 SER A C 1
ATOM 798 O O . SER A 1 102 ? 3.239 -23.215 15.948 1.00 36.38 102 SER A O 1
ATOM 800 N N . ASP A 1 103 ? 4.936 -24.181 14.809 1.00 33.88 103 ASP A N 1
ATOM 801 C CA . ASP A 1 103 ? 4.811 -25.608 15.139 1.00 33.88 103 ASP A CA 1
ATOM 802 C C . ASP A 1 103 ? 6.063 -26.317 14.600 1.00 33.88 103 ASP A C 1
ATOM 804 O O . ASP A 1 103 ? 6.437 -26.043 13.432 1.00 33.88 103 ASP A O 1
#

Sequence (103 aa):
MPLTRDFKDTVKARAERDPDFRRALVTEASEHLLDGDFATAKAILRDYINATIGFDELGRAVGTPPKSLMRMLGPRGNPQANSLLPVIAFIRRREHLCDHGSD

Radius of gyration: 13.56 Å; Cα contacts (8 Å, |Δi|>4): 90; chains: 1; bounding box: 31×39×35 Å

Nearest PDB structures (foldseek):
  1us7-assembly1_B  TM=4.468E-01  e=1.010E+00  Homo sapiens
  2k5b-assembly1_B  TM=4.420E-01  e=1.010E+00  Homo sapiens
  7dmf-assembly1_A  TM=4.419E-01  e=3.325E+00  synthetic construct
  2w0g-assembly1_A  TM=3.521E-01  e=2.566E+00  Homo sapiens

pLDDT: mean 88.63, std 14.9, range [33.88, 97.94]

Foldseek 3Di:
DCVVVVVLVVLLVCLVPPLVSLLVLLVVLVVCVVVVVLQSSLVSLVSSQVSPVHLPNLCVVLVHHSVRSCQCSDNPHDDDCVRVVSSSVVSCVVSVVDDDDPD